Protein AF-X1CJJ1-F1 (afdb_monomer_lite)

InterPro domains:
  IPR039650 H(2):CoB-CoM heterodisulfide,ferredoxin reductase subunit A-like [PTHR43498] (4-106)

Sequence (117 aa):
EEECPTKAIRYNDKPEYVDVKVGTIILATGWDPYDATRMEQYGFGRYPNVIMALQMERLLSSFGPTEGKVKRPSDLKEPESIVFIQCVGSREFTGKGRKYCSRTISTSIRAPITKNP

Secondary structure (DSSP, 8-state):
-TT-TT----TT----------S------------GGG-GGG-TTTSTT---HHHHHHHHSTTSTTTT----TTT-PPPS---PPTTTTBS--SSSSBSS--SSHHHH---------

Structure (mmCIF, N/CA/C/O backbone):
data_AF-X1CJJ1-F1
#
_entry.id   AF-X1CJJ1-F1
#
loop_
_atom_site.group_PDB
_atom_site.id
_atom_site.type_symbol
_atom_site.label_atom_id
_atom_site.label_alt_id
_atom_site.label_comp_id
_atom_site.label_asym_id
_atom_site.label_entity_id
_atom_site.label_seq_id
_atom_site.pdbx_PDB_ins_code
_atom_site.Cartn_x
_atom_site.Cartn_y
_atom_site.Cartn_z
_atom_site.occupancy
_atom_site.B_iso_or_equiv
_atom_site.auth_seq_id
_atom_site.auth_comp_id
_atom_site.auth_asym_id
_atom_site.auth_atom_id
_atom_site.pdbx_PDB_model_num
ATOM 1 N N . GLU A 1 1 ? 2.911 -29.924 -10.177 1.00 68.69 1 GLU A N 1
ATOM 2 C CA . GLU A 1 1 ? 2.677 -30.180 -11.617 1.00 68.69 1 GLU A CA 1
ATOM 3 C C . GLU A 1 1 ? 1.387 -30.948 -11.876 1.00 68.69 1 GLU A C 1
ATOM 5 O O . GLU A 1 1 ? 0.724 -30.616 -12.846 1.00 68.69 1 GLU A O 1
ATOM 10 N N . GLU A 1 2 ? 1.009 -31.906 -11.019 1.00 74.56 2 GLU A N 1
ATOM 11 C CA . GLU A 1 2 ? -0.159 -32.783 -11.236 1.00 74.56 2 GLU A CA 1
ATOM 12 C C . GLU A 1 2 ? -1.488 -32.033 -11.438 1.00 74.56 2 GLU A C 1
ATOM 14 O O . GLU A 1 2 ? -2.249 -32.379 -12.333 1.00 74.56 2 GLU A O 1
ATOM 19 N N . GLU A 1 3 ? -1.717 -30.941 -10.704 1.00 90.81 3 GLU A N 1
ATOM 20 C CA . GLU A 1 3 ? -2.933 -30.114 -10.815 1.00 90.81 3 GLU A CA 1
ATOM 21 C C . GLU A 1 3 ? -2.913 -29.098 -11.972 1.00 90.81 3 GLU A C 1
ATOM 23 O O . GLU A 1 3 ? -3.883 -28.372 -12.173 1.00 90.81 3 GLU A O 1
ATOM 28 N N . CYS A 1 4 ? -1.810 -28.972 -12.721 1.00 91.19 4 CYS A N 1
ATOM 29 C CA . CYS A 1 4 ? -1.677 -27.990 -13.802 1.00 91.19 4 CYS A CA 1
ATOM 30 C C . CYS A 1 4 ? -1.826 -28.681 -15.171 1.00 91.19 4 CYS A C 1
ATOM 32 O O . CYS A 1 4 ? -0.842 -29.232 -15.674 1.00 91.19 4 CYS A O 1
ATOM 34 N N . PRO A 1 5 ? -2.998 -28.610 -15.842 1.00 91.44 5 PRO A N 1
ATOM 35 C CA . PRO A 1 5 ? -3.232 -29.333 -17.097 1.00 91.44 5 PRO A CA 1
ATOM 36 C C . PRO A 1 5 ? -2.285 -28.909 -18.224 1.00 91.44 5 PRO A C 1
ATOM 38 O O . PRO A 1 5 ? -1.941 -29.704 -19.095 1.00 91.44 5 PRO A O 1
ATOM 41 N N . THR A 1 6 ? -1.841 -27.651 -18.199 1.00 94.62 6 THR A N 1
ATOM 42 C CA . THR A 1 6 ? -0.950 -27.062 -19.205 1.00 94.62 6 THR A CA 1
ATOM 43 C C . THR A 1 6 ? 0.528 -27.355 -18.952 1.00 94.62 6 THR A C 1
ATOM 45 O O . THR A 1 6 ? 1.353 -27.001 -19.791 1.00 94.62 6 THR A O 1
ATOM 48 N N . LYS A 1 7 ? 0.878 -27.993 -17.821 1.00 90.69 7 LYS A N 1
ATOM 49 C CA . LYS A 1 7 ? 2.263 -28.314 -17.425 1.00 90.69 7 LYS A CA 1
ATOM 50 C C . LYS A 1 7 ? 3.202 -27.096 -17.467 1.00 90.69 7 LYS A C 1
ATOM 52 O O . LYS A 1 7 ? 4.352 -27.194 -17.882 1.00 90.69 7 LYS A O 1
ATOM 57 N N . ALA A 1 8 ? 2.695 -25.930 -17.064 1.00 93.25 8 ALA A N 1
ATOM 58 C CA . ALA A 1 8 ? 3.430 -24.667 -17.150 1.00 93.25 8 ALA A CA 1
ATOM 59 C C . ALA A 1 8 ? 4.435 -24.443 -16.002 1.00 93.25 8 ALA A C 1
ATOM 61 O O . ALA A 1 8 ? 5.327 -23.611 -16.129 1.00 93.25 8 ALA A O 1
ATOM 62 N N . ILE A 1 9 ? 4.295 -25.156 -14.881 1.00 92.75 9 ILE A N 1
ATOM 63 C CA . ILE A 1 9 ? 5.145 -24.994 -13.692 1.00 92.75 9 ILE A CA 1
ATOM 64 C C . ILE A 1 9 ? 6.497 -25.670 -13.944 1.00 92.75 9 ILE A C 1
ATOM 66 O O . ILE A 1 9 ? 6.519 -26.862 -14.218 1.00 92.75 9 ILE A O 1
ATOM 70 N N . ARG A 1 10 ? 7.613 -24.938 -13.812 1.00 91.56 10 ARG A N 1
ATOM 71 C CA . ARG A 1 10 ? 8.979 -25.475 -13.946 1.00 91.56 10 ARG A CA 1
ATOM 72 C C . ARG A 1 10 ? 9.857 -25.006 -12.786 1.00 91.56 10 ARG A C 1
ATOM 74 O O . ARG A 1 10 ? 10.183 -23.832 -12.678 1.00 91.56 10 ARG A O 1
ATOM 81 N N . TYR A 1 11 ? 10.273 -25.923 -11.915 1.00 91.06 11 TYR A N 1
ATOM 82 C CA . TYR A 1 11 ? 11.096 -25.580 -10.739 1.00 91.06 11 TYR A CA 1
ATOM 83 C C . TYR A 1 11 ? 12.564 -25.285 -11.061 1.00 91.06 11 TYR A C 1
ATOM 85 O O . TYR A 1 11 ? 13.268 -24.695 -10.248 1.00 91.06 11 TYR A O 1
ATOM 93 N N . ASN A 1 12 ? 13.027 -25.711 -12.235 1.00 94.31 12 ASN A N 1
ATOM 94 C CA . ASN A 1 12 ? 14.427 -25.611 -12.641 1.00 94.31 12 ASN A CA 1
ATOM 95 C C . ASN A 1 12 ? 14.715 -24.384 -13.518 1.00 94.31 12 ASN A C 1
ATOM 97 O O . ASN A 1 12 ? 15.812 -24.292 -14.073 1.00 94.31 12 ASN A O 1
ATOM 101 N N . ASP A 1 13 ? 13.747 -23.476 -13.673 1.00 94.62 13 ASP A N 1
ATOM 102 C CA . ASP A 1 13 ? 13.939 -22.242 -14.430 1.00 94.62 13 ASP A CA 1
ATOM 103 C C . ASP A 1 13 ? 15.041 -21.390 -13.786 1.00 94.62 13 ASP A C 1
ATOM 105 O O . ASP A 1 13 ? 15.145 -21.268 -12.562 1.00 94.62 13 ASP A O 1
ATOM 109 N N . LYS A 1 14 ? 15.901 -20.820 -14.632 1.00 95.50 14 LYS A N 1
ATOM 110 C CA . LYS A 1 14 ? 17.042 -19.996 -14.222 1.00 95.50 14 LYS A CA 1
ATOM 111 C C . LYS A 1 14 ? 16.885 -18.581 -14.772 1.00 95.50 14 LYS A C 1
ATOM 113 O O . LYS A 1 14 ? 16.262 -18.416 -15.818 1.00 95.50 14 LYS A O 1
ATOM 118 N N . PRO A 1 15 ? 17.470 -17.569 -14.110 1.00 95.88 15 PRO A N 1
ATOM 119 C CA . PRO A 1 15 ? 17.511 -16.220 -14.654 1.00 95.88 15 PRO A CA 1
ATOM 120 C C . PRO A 1 15 ? 18.181 -16.192 -16.031 1.00 95.88 15 PRO A C 1
ATOM 122 O O . PRO A 1 15 ? 19.222 -16.820 -16.233 1.00 95.88 15 PRO A O 1
ATOM 125 N N . GLU A 1 16 ? 17.602 -15.424 -16.945 1.00 96.38 16 GLU A N 1
ATOM 126 C CA . GLU A 1 16 ? 18.164 -15.123 -18.258 1.00 96.38 16 GLU A CA 1
ATOM 127 C C . GLU A 1 16 ? 18.558 -13.645 -18.301 1.00 96.38 16 GLU A C 1
ATOM 129 O O . GLU A 1 16 ? 17.840 -12.780 -17.795 1.00 96.38 16 GLU A O 1
ATOM 134 N N . TYR A 1 17 ? 19.707 -13.356 -18.903 1.00 96.62 17 TYR A N 1
ATOM 135 C CA . TYR A 1 17 ? 20.175 -11.996 -19.135 1.00 96.62 17 TYR A CA 1
ATOM 136 C C . TYR A 1 17 ? 20.060 -11.699 -20.624 1.00 96.62 17 TYR A C 1
ATOM 138 O O . TYR A 1 17 ? 20.533 -12.479 -21.448 1.00 96.62 17 TYR A O 1
ATOM 146 N N . VAL A 1 18 ? 19.427 -10.576 -20.959 1.00 96.50 18 VAL A N 1
ATOM 147 C CA . VAL A 1 18 ? 19.157 -10.182 -22.343 1.00 96.50 18 VAL A CA 1
ATOM 148 C C . VAL A 1 18 ? 19.809 -8.834 -22.617 1.00 96.50 18 VAL A C 1
ATOM 150 O O . VAL A 1 18 ? 19.534 -7.854 -21.924 1.00 96.50 18 VAL A O 1
ATOM 153 N N . ASP A 1 19 ? 20.639 -8.780 -23.656 1.00 96.62 19 ASP A N 1
ATOM 154 C CA . ASP A 1 19 ? 21.243 -7.540 -24.133 1.00 96.62 19 ASP A CA 1
ATOM 155 C C . ASP A 1 19 ? 20.304 -6.834 -25.114 1.00 96.62 19 ASP A C 1
ATOM 157 O O . ASP A 1 19 ? 19.95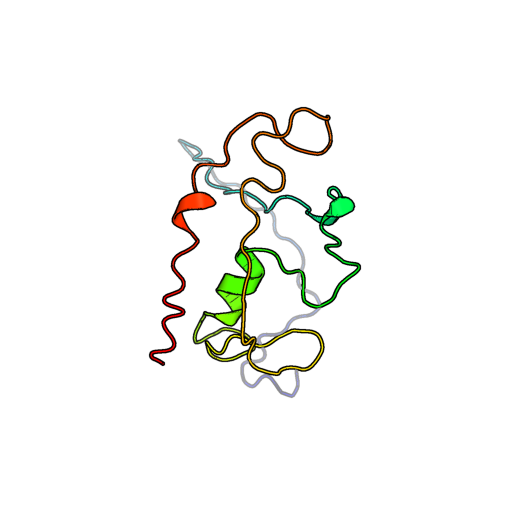3 -7.365 -26.169 1.00 96.62 19 ASP A O 1
ATOM 161 N N . VAL A 1 20 ? 19.914 -5.601 -24.788 1.00 96.69 20 VAL A N 1
ATOM 162 C CA . VAL A 1 20 ? 19.010 -4.797 -25.618 1.00 96.69 20 VAL A CA 1
ATOM 163 C C . VAL A 1 20 ? 19.655 -3.452 -25.927 1.00 96.69 20 VAL A C 1
ATOM 165 O O . VAL A 1 20 ? 20.045 -2.709 -25.027 1.00 96.69 20 VAL A O 1
ATOM 168 N N . LYS A 1 21 ? 19.743 -3.102 -27.215 1.00 97.06 21 LYS A N 1
ATOM 169 C CA . LYS A 1 21 ? 20.173 -1.766 -27.650 1.00 97.06 21 LYS A CA 1
ATOM 170 C C . LYS A 1 21 ? 18.977 -0.823 -27.629 1.00 97.06 21 LYS A C 1
ATOM 172 O O . LYS A 1 21 ? 18.021 -1.024 -28.373 1.00 97.06 21 LYS A O 1
ATOM 177 N N . VAL A 1 22 ? 19.043 0.217 -26.804 1.00 97.56 22 VAL A N 1
ATOM 178 C CA . VAL A 1 22 ? 17.979 1.220 -26.668 1.00 97.56 22 VAL A CA 1
ATOM 179 C C . VAL A 1 22 ? 18.508 2.618 -26.973 1.00 97.56 22 VAL A C 1
ATOM 181 O O . VAL A 1 22 ? 19.662 2.925 -26.691 1.00 97.56 22 VAL A O 1
ATOM 184 N N . GLY A 1 23 ? 17.657 3.471 -27.547 1.00 98.06 23 GLY A N 1
ATOM 185 C CA . GLY A 1 23 ? 17.980 4.884 -27.780 1.00 98.06 23 GLY A CA 1
ATOM 186 C C . GLY A 1 23 ? 17.628 5.798 -26.603 1.00 98.06 23 GLY A C 1
ATOM 187 O O . GLY A 1 23 ? 18.181 6.886 -26.472 1.00 98.06 23 GLY A O 1
ATOM 188 N N . THR A 1 24 ? 16.691 5.395 -25.741 1.00 97.94 24 THR A N 1
ATOM 189 C CA . THR A 1 24 ? 16.225 6.194 -24.597 1.00 97.94 24 THR A CA 1
ATOM 190 C C . THR A 1 24 ? 15.702 5.279 -23.495 1.00 97.94 24 THR A C 1
ATOM 192 O O . THR A 1 24 ? 15.165 4.210 -23.780 1.00 97.94 24 THR A O 1
ATOM 195 N N . ILE A 1 25 ? 15.844 5.710 -22.239 1.00 97.56 25 ILE A N 1
ATOM 196 C CA . ILE A 1 25 ? 15.344 5.015 -21.048 1.00 97.56 25 ILE A CA 1
ATOM 197 C C . ILE A 1 25 ? 14.365 5.943 -20.323 1.00 97.56 25 ILE A C 1
ATOM 199 O O . ILE A 1 25 ? 14.684 7.102 -20.068 1.00 97.56 25 ILE A O 1
ATOM 203 N N . ILE A 1 26 ? 13.183 5.428 -19.976 1.00 97.94 26 ILE A N 1
ATOM 204 C CA . ILE A 1 26 ? 12.176 6.134 -19.172 1.00 97.94 26 ILE A CA 1
ATOM 205 C C . ILE A 1 26 ? 12.079 5.436 -17.815 1.00 97.94 26 ILE A C 1
ATOM 207 O O . ILE A 1 26 ? 11.787 4.243 -17.752 1.00 97.94 26 ILE A O 1
ATOM 211 N N . LEU A 1 27 ? 12.297 6.177 -16.726 1.00 97.31 27 LEU A N 1
ATOM 212 C CA . LEU A 1 27 ? 12.146 5.654 -15.369 1.00 97.31 27 LEU A CA 1
ATOM 213 C C . LEU A 1 27 ? 10.721 5.903 -14.863 1.00 97.31 27 LEU A C 1
ATOM 215 O O . LEU A 1 27 ? 10.343 7.038 -14.582 1.00 97.31 27 LEU A O 1
ATOM 219 N N . ALA A 1 28 ? 9.946 4.831 -14.728 1.00 97.31 28 ALA A N 1
ATOM 220 C CA . ALA A 1 28 ? 8.559 4.866 -14.261 1.00 97.31 28 ALA A CA 1
ATOM 221 C C . ALA A 1 28 ? 8.297 3.806 -13.173 1.00 97.31 28 ALA A C 1
ATOM 223 O O . ALA A 1 28 ? 7.261 3.151 -13.165 1.00 97.31 28 ALA A O 1
ATOM 224 N N . THR A 1 29 ? 9.248 3.621 -12.252 1.00 96.88 29 THR A N 1
ATOM 225 C CA . THR A 1 29 ? 9.200 2.583 -11.202 1.00 96.88 29 THR A CA 1
ATOM 226 C C . THR A 1 29 ? 8.193 2.860 -10.080 1.00 96.88 29 THR A C 1
ATOM 228 O O . THR A 1 29 ? 7.950 1.985 -9.257 1.00 96.88 29 THR A O 1
ATOM 231 N N . GLY A 1 30 ? 7.575 4.044 -10.049 1.00 94.88 30 GLY A N 1
ATOM 232 C CA . GLY A 1 30 ? 6.507 4.371 -9.105 1.00 94.88 30 GLY A CA 1
ATOM 233 C C . GLY A 1 30 ? 7.008 4.802 -7.724 1.00 94.88 30 GLY A C 1
ATOM 234 O O . GLY A 1 30 ? 7.960 5.575 -7.614 1.00 94.88 30 GLY A O 1
ATOM 235 N N . TRP A 1 31 ? 6.299 4.376 -6.677 1.00 93.19 31 TRP A N 1
ATOM 236 C CA . TRP A 1 31 ? 6.545 4.749 -5.281 1.00 93.19 31 TRP A CA 1
ATOM 237 C C . TRP A 1 31 ? 6.079 3.641 -4.333 1.00 93.19 31 TRP A C 1
ATOM 239 O O . TRP A 1 31 ? 5.180 2.875 -4.675 1.00 93.19 31 TRP A O 1
ATOM 249 N N . ASP A 1 32 ? 6.627 3.642 -3.117 1.00 92.88 32 ASP A N 1
ATOM 250 C CA . ASP A 1 32 ? 6.237 2.727 -2.044 1.00 92.88 32 ASP A CA 1
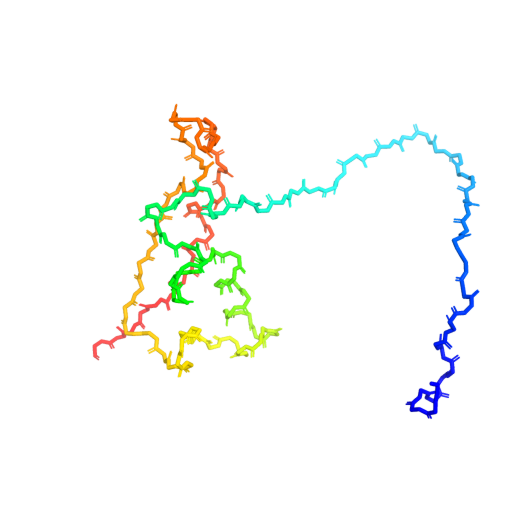ATOM 251 C C . ASP A 1 32 ? 5.561 3.457 -0.873 1.00 92.88 32 ASP A C 1
ATOM 253 O O . ASP A 1 32 ? 5.931 4.597 -0.540 1.00 92.88 32 ASP A O 1
ATOM 257 N N . PRO A 1 33 ? 4.594 2.809 -0.196 1.00 91.56 33 PRO A N 1
ATOM 258 C CA . PRO A 1 33 ? 3.948 3.364 0.983 1.00 91.56 33 PRO A CA 1
ATOM 259 C C . PRO A 1 33 ? 4.940 3.646 2.116 1.00 91.56 33 PRO A C 1
ATOM 261 O O . PRO A 1 33 ? 5.928 2.948 2.320 1.00 91.56 33 PRO A O 1
ATOM 264 N N . TYR A 1 34 ? 4.667 4.705 2.880 1.00 92.19 34 TYR A N 1
ATOM 265 C CA . TYR A 1 34 ? 5.423 4.995 4.095 1.00 92.19 34 TYR A CA 1
ATOM 266 C C . TYR A 1 34 ? 5.163 3.925 5.161 1.00 92.19 34 TYR A C 1
ATOM 268 O O . TYR A 1 34 ? 4.011 3.611 5.440 1.00 92.19 34 TYR A O 1
ATOM 276 N N . ASP A 1 35 ? 6.216 3.436 5.809 1.00 92.00 35 ASP A N 1
ATOM 277 C CA . ASP A 1 35 ? 6.088 2.516 6.937 1.00 92.00 35 ASP A CA 1
ATOM 278 C C . ASP A 1 35 ? 5.544 3.232 8.186 1.00 92.00 35 ASP A C 1
ATOM 280 O O . ASP A 1 35 ? 6.263 3.948 8.891 1.00 92.00 35 ASP A O 1
ATOM 284 N N . ALA A 1 36 ? 4.253 3.028 8.453 1.00 92.88 36 ALA A N 1
ATOM 285 C CA . ALA A 1 36 ? 3.538 3.651 9.559 1.00 92.88 36 ALA A CA 1
ATOM 286 C C . ALA A 1 36 ? 3.934 3.110 10.945 1.00 92.88 36 ALA A C 1
ATOM 288 O O . ALA A 1 36 ? 3.594 3.753 11.939 1.00 92.88 36 ALA A O 1
ATOM 289 N N . THR A 1 37 ? 4.684 2.002 11.047 1.00 93.75 37 THR A N 1
ATOM 290 C CA . THR A 1 37 ? 5.166 1.488 12.350 1.00 93.75 37 THR A CA 1
ATOM 291 C C . THR A 1 37 ? 6.105 2.479 13.042 1.00 93.75 37 THR A C 1
ATOM 293 O O . THR A 1 37 ? 6.162 2.549 14.267 1.00 93.75 37 THR A O 1
ATOM 296 N N . ARG A 1 38 ? 6.761 3.340 12.257 1.00 92.12 38 ARG A N 1
ATOM 297 C CA . ARG A 1 38 ? 7.622 4.433 12.730 1.00 92.12 38 ARG A CA 1
ATOM 298 C C . ARG A 1 38 ? 6.864 5.537 13.481 1.00 92.12 38 ARG A C 1
ATOM 300 O O . ARG A 1 38 ? 7.491 6.363 14.146 1.00 92.12 38 ARG A O 1
ATOM 307 N N . MET A 1 39 ? 5.536 5.572 13.367 1.00 92.56 39 MET A N 1
ATOM 308 C CA . MET A 1 39 ? 4.644 6.502 14.065 1.00 92.56 39 MET A CA 1
ATOM 309 C C . MET A 1 39 ? 3.918 5.783 15.201 1.00 92.56 39 MET A C 1
ATOM 311 O O . MET A 1 39 ? 2.701 5.590 15.168 1.00 92.56 39 MET A O 1
ATOM 315 N N . GLU A 1 40 ? 4.681 5.387 16.217 1.00 92.38 40 GLU A N 1
ATOM 316 C CA . GLU A 1 40 ? 4.211 4.598 17.365 1.00 92.38 40 GLU A CA 1
ATOM 317 C C . GLU A 1 40 ? 2.944 5.165 18.022 1.00 92.38 40 GLU A C 1
ATOM 319 O O . GLU A 1 40 ? 2.080 4.401 18.454 1.00 92.38 40 GLU A O 1
ATOM 324 N N . GLN A 1 41 ? 2.788 6.494 18.044 1.00 93.38 41 GLN A N 1
ATOM 325 C CA . GLN A 1 41 ? 1.629 7.168 18.632 1.00 93.38 41 GLN A CA 1
ATOM 326 C C . GLN A 1 41 ? 0.292 6.787 17.978 1.00 93.38 41 GLN A C 1
ATOM 328 O O . GLN A 1 41 ? -0.753 6.921 18.609 1.00 93.38 41 GLN A O 1
ATOM 333 N N . TYR A 1 42 ? 0.310 6.311 16.730 1.00 94.50 42 TYR A N 1
ATOM 334 C CA . TYR A 1 42 ? -0.892 5.861 16.026 1.00 94.50 42 TYR A CA 1
ATOM 335 C C . TYR A 1 42 ? -1.153 4.361 16.192 1.00 94.50 42 TYR A C 1
ATOM 337 O O . TYR A 1 42 ? -2.243 3.898 15.873 1.00 94.50 42 TYR A O 1
ATOM 345 N N . GLY A 1 43 ? -0.192 3.595 16.717 1.00 96.19 43 GLY A N 1
ATOM 346 C CA . GLY A 1 43 ? -0.380 2.185 17.058 1.00 96.19 43 GLY A CA 1
ATOM 347 C C . GLY A 1 43 ? -0.554 1.236 15.867 1.00 96.19 43 GLY A C 1
ATOM 348 O O . GLY A 1 43 ? -1.093 0.142 16.044 1.00 96.19 43 GLY A O 1
ATOM 349 N N . PHE A 1 44 ? -0.093 1.616 14.670 1.00 96.06 44 PHE A N 1
ATOM 350 C CA . PHE A 1 44 ? -0.030 0.700 13.528 1.00 96.06 44 PHE A CA 1
ATOM 351 C C . PHE A 1 44 ? 0.875 -0.498 13.860 1.00 96.06 44 PHE A C 1
ATOM 353 O O . PHE A 1 44 ? 1.970 -0.324 14.392 1.00 96.06 44 PHE A O 1
ATOM 360 N N . GLY A 1 45 ? 0.393 -1.716 13.606 1.00 94.69 45 GLY A N 1
ATOM 361 C CA . GLY A 1 45 ? 1.053 -2.967 14.011 1.00 94.69 45 GLY A CA 1
ATOM 362 C C . GLY A 1 45 ? 0.766 -3.411 15.453 1.00 94.69 45 GLY A C 1
ATOM 363 O O . GLY A 1 45 ? 0.882 -4.597 15.748 1.00 94.69 45 GLY A O 1
ATOM 364 N N . ARG A 1 46 ? 0.323 -2.504 16.339 1.00 96.94 46 ARG A N 1
ATOM 365 C CA . ARG A 1 46 ? -0.123 -2.837 17.706 1.00 96.94 46 ARG A CA 1
ATOM 366 C C . ARG A 1 46 ? -1.627 -3.085 17.777 1.00 96.94 46 ARG A C 1
ATOM 368 O O . ARG A 1 46 ? -2.067 -4.014 18.449 1.00 96.94 46 ARG A O 1
ATOM 375 N N . TYR A 1 47 ? -2.416 -2.241 17.118 1.00 97.44 47 TYR A N 1
ATOM 376 C CA . TYR A 1 47 ? -3.872 -2.336 17.111 1.00 97.44 47 TYR A CA 1
ATOM 377 C C . TYR A 1 47 ? -4.350 -2.899 15.767 1.00 97.44 47 TYR A C 1
ATOM 379 O O . TYR A 1 47 ? -4.123 -2.253 14.744 1.00 97.44 47 TYR A O 1
ATOM 387 N N . PRO A 1 48 ? -5.061 -4.045 15.738 1.00 96.00 48 PRO A N 1
ATOM 388 C CA . PRO A 1 48 ? -5.476 -4.676 14.480 1.00 96.00 48 PRO A CA 1
ATOM 389 C C . PRO A 1 48 ? -6.359 -3.784 13.599 1.00 96.00 48 PRO A C 1
ATOM 391 O O . PRO A 1 48 ? -6.346 -3.904 12.381 1.00 96.00 48 PRO A O 1
ATOM 394 N N . ASN A 1 49 ? -7.122 -2.875 14.213 1.00 96.94 49 ASN A N 1
ATOM 395 C CA . ASN A 1 49 ? -8.047 -1.985 13.510 1.00 96.94 49 ASN A CA 1
ATOM 396 C C . ASN A 1 49 ? -7.408 -0.669 13.045 1.00 96.94 49 ASN A C 1
ATOM 398 O O . ASN A 1 49 ? -8.091 0.146 12.428 1.00 96.94 49 ASN A O 1
ATOM 402 N N . VAL A 1 50 ? -6.117 -0.456 13.318 1.00 96.88 50 VAL A N 1
ATOM 403 C CA . VAL A 1 50 ? -5.352 0.644 12.727 1.00 96.88 50 VAL A CA 1
ATOM 404 C C . VAL A 1 50 ? -4.725 0.130 11.440 1.00 96.88 50 VAL A C 1
ATOM 406 O O . VAL A 1 50 ? -3.782 -0.657 11.467 1.00 96.88 50 VAL A O 1
ATOM 409 N N . ILE A 1 51 ? -5.262 0.588 10.313 1.00 95.38 51 ILE A N 1
ATOM 410 C CA . ILE A 1 51 ? -4.830 0.189 8.973 1.00 95.38 51 ILE A CA 1
ATOM 411 C C . ILE A 1 51 ? -4.354 1.396 8.163 1.00 95.38 51 ILE A C 1
ATOM 413 O O . ILE A 1 51 ? -4.741 2.538 8.416 1.00 95.38 51 ILE A O 1
ATOM 417 N N . MET A 1 52 ? -3.519 1.142 7.161 1.00 93.88 52 MET A N 1
ATOM 418 C CA . MET A 1 52 ? -3.090 2.142 6.189 1.00 93.88 52 MET A CA 1
ATOM 419 C C . MET A 1 52 ? -4.165 2.399 5.131 1.00 93.88 52 MET A C 1
ATOM 421 O O . MET A 1 52 ? -4.943 1.511 4.786 1.00 93.88 52 MET A O 1
ATOM 425 N N . ALA A 1 53 ? -4.138 3.586 4.518 1.00 91.88 53 ALA A N 1
ATOM 426 C CA . ALA A 1 53 ? -5.056 3.939 3.432 1.00 91.88 53 ALA A CA 1
ATOM 427 C C . ALA A 1 53 ? -5.038 2.914 2.280 1.00 91.88 53 ALA A C 1
ATOM 429 O O . ALA A 1 53 ? -6.091 2.510 1.806 1.00 91.88 53 ALA A O 1
ATOM 430 N N . LEU A 1 54 ? -3.863 2.404 1.891 1.00 92.12 54 LEU A N 1
ATOM 431 C CA . LEU A 1 54 ? -3.761 1.398 0.826 1.00 92.12 54 LEU A CA 1
AT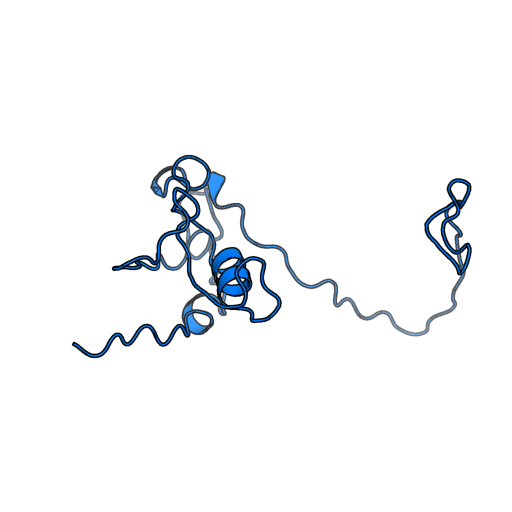OM 432 C C . LEU A 1 54 ? -4.388 0.044 1.215 1.00 92.12 54 LEU A C 1
ATOM 434 O O . LEU A 1 54 ? -4.883 -0.675 0.354 1.00 92.12 54 LEU A O 1
ATOM 438 N N . GLN A 1 55 ? -4.415 -0.300 2.508 1.00 93.81 55 GLN A N 1
ATOM 439 C CA . GLN A 1 55 ? -5.140 -1.481 2.991 1.00 93.81 55 GLN A CA 1
ATOM 440 C C . GLN A 1 55 ? -6.653 -1.247 2.930 1.00 93.81 55 GLN A C 1
ATOM 442 O O . GLN A 1 55 ? -7.378 -2.136 2.494 1.00 93.81 55 GLN A O 1
ATOM 447 N N . MET A 1 56 ? -7.122 -0.045 3.285 1.00 93.69 56 MET A N 1
ATOM 448 C CA . MET A 1 56 ? -8.528 0.341 3.113 1.00 93.69 56 MET A CA 1
ATOM 449 C C . MET A 1 56 ? -8.963 0.241 1.641 1.00 93.69 56 MET A C 1
ATOM 451 O O . MET A 1 56 ? -10.010 -0.333 1.364 1.00 93.69 56 MET A O 1
ATOM 455 N N . GLU A 1 57 ? -8.139 0.691 0.689 1.00 92.25 57 GLU A N 1
ATOM 456 C CA . GLU A 1 57 ? -8.409 0.527 -0.753 1.00 92.25 57 GLU A CA 1
ATOM 457 C C . GLU A 1 57 ? -8.568 -0.945 -1.157 1.00 92.25 57 GLU A C 1
ATOM 459 O O . GLU A 1 57 ? -9.454 -1.299 -1.937 1.00 92.25 57 GLU A O 1
ATOM 464 N N . ARG A 1 58 ? -7.748 -1.848 -0.597 1.00 94.19 58 ARG A N 1
ATOM 465 C CA . ARG A 1 58 ? -7.926 -3.288 -0.829 1.00 94.19 58 ARG A CA 1
ATOM 466 C C . ARG A 1 58 ? -9.247 -3.795 -0.258 1.00 94.19 58 ARG A C 1
ATOM 468 O O . ARG A 1 58 ? -9.873 -4.604 -0.929 1.00 94.19 58 ARG A O 1
ATOM 475 N N . LEU A 1 59 ? -9.685 -3.325 0.911 1.00 93.38 59 LEU A N 1
ATOM 476 C CA . LEU A 1 59 ? -10.988 -3.701 1.485 1.00 93.38 59 LEU A CA 1
ATOM 477 C C . LEU A 1 59 ? -12.174 -3.159 0.669 1.00 93.38 59 LEU A C 1
ATOM 479 O O . LEU A 1 59 ? -13.197 -3.829 0.563 1.00 93.38 59 LEU A O 1
ATOM 483 N N . LEU A 1 60 ? -12.035 -1.965 0.088 1.00 92.31 60 LEU A N 1
ATOM 484 C CA . LEU A 1 60 ? -13.055 -1.323 -0.749 1.00 92.31 60 LEU A CA 1
ATOM 485 C C . LEU A 1 60 ? -13.128 -1.905 -2.169 1.00 92.31 60 LEU A C 1
ATOM 487 O O . LEU A 1 60 ? -14.151 -1.781 -2.840 1.00 92.31 60 LEU A O 1
ATOM 491 N N . SER A 1 61 ? -12.064 -2.553 -2.643 1.00 92.81 61 SER A N 1
ATOM 492 C CA . SER A 1 61 ? -12.027 -3.177 -3.965 1.00 92.81 61 SER A CA 1
ATOM 493 C C . SER A 1 61 ? -12.978 -4.376 -4.052 1.00 92.81 61 SER A C 1
ATOM 495 O O . SER A 1 61 ? -12.936 -5.266 -3.205 1.00 92.81 61 SER A O 1
ATOM 497 N N . SER A 1 62 ? -13.766 -4.466 -5.129 1.00 94.50 62 SER A N 1
ATOM 498 C CA . SER A 1 62 ? -14.606 -5.640 -5.432 1.00 94.50 62 SER A CA 1
ATOM 499 C C . SER A 1 62 ? -13.793 -6.924 -5.641 1.00 94.50 62 SER A C 1
ATOM 501 O O . SER A 1 62 ? -14.269 -8.008 -5.333 1.00 94.50 62 SER A O 1
ATOM 503 N N . PHE A 1 63 ? -12.544 -6.797 -6.095 1.00 95.06 63 PHE A N 1
ATOM 504 C CA . PHE A 1 63 ? -11.549 -7.879 -6.178 1.00 95.06 63 PHE A CA 1
ATOM 505 C C . PHE A 1 63 ? -10.616 -7.895 -4.955 1.00 95.06 63 PHE A C 1
ATOM 507 O O . PHE A 1 63 ? -9.475 -8.368 -4.997 1.00 95.06 63 PHE A O 1
ATOM 514 N N . GLY A 1 64 ? -11.049 -7.245 -3.882 1.00 93.44 64 GLY A N 1
ATOM 515 C CA . GLY A 1 64 ? -10.399 -7.227 -2.590 1.00 93.44 64 GLY A CA 1
ATOM 516 C C . GLY A 1 64 ? -10.648 -8.511 -1.806 1.00 93.44 64 GLY A C 1
ATOM 517 O O . GLY A 1 64 ? -11.565 -9.264 -2.123 1.00 93.44 64 GLY A O 1
ATOM 518 N N . PRO A 1 65 ? -9.891 -8.738 -0.722 1.00 94.31 65 PRO A N 1
ATOM 519 C CA . PRO A 1 65 ? -10.074 -9.908 0.141 1.00 94.31 65 PRO A CA 1
ATOM 520 C C . PRO A 1 65 ? -11.450 -9.953 0.828 1.00 94.31 65 PRO A C 1
ATOM 522 O O . PRO A 1 65 ? -11.836 -10.985 1.365 1.00 94.31 65 PRO A O 1
ATOM 525 N N . THR A 1 66 ? -12.180 -8.836 0.844 1.00 93.81 66 THR A N 1
ATOM 526 C CA . THR A 1 66 ? -13.509 -8.712 1.451 1.00 93.81 66 THR A CA 1
ATOM 527 C C . THR A 1 66 ? -14.599 -8.347 0.441 1.00 93.81 66 THR A C 1
ATOM 529 O O . THR A 1 66 ? -15.690 -7.957 0.858 1.00 93.81 66 THR A O 1
ATOM 532 N N . GLU A 1 67 ? -14.320 -8.468 -0.864 1.00 94.25 67 GLU A N 1
ATOM 533 C CA . GLU A 1 67 ? -15.280 -8.220 -1.956 1.00 94.25 67 GLU A CA 1
ATOM 534 C C . GLU A 1 67 ? -15.958 -6.838 -1.869 1.00 94.25 67 GLU A C 1
ATOM 536 O O . GLU A 1 67 ? -17.164 -6.687 -2.065 1.00 94.25 67 GLU A O 1
ATOM 541 N N . GLY A 1 68 ? -15.186 -5.812 -1.510 1.00 92.25 68 GLY A N 1
ATOM 542 C CA . GLY A 1 68 ? -15.661 -4.433 -1.384 1.00 92.25 68 GLY A CA 1
ATOM 543 C C . GLY A 1 68 ? -16.351 -4.101 -0.060 1.00 92.25 68 GLY A C 1
ATOM 544 O O . GLY A 1 68 ? -16.821 -2.977 0.120 1.00 92.25 68 GLY A O 1
ATOM 545 N N . LYS A 1 69 ? -16.424 -5.044 0.887 1.00 92.75 69 LYS A N 1
ATOM 546 C CA . LYS A 1 69 ? -17.024 -4.813 2.210 1.00 92.75 69 LYS A CA 1
ATOM 547 C C . LYS A 1 69 ? -15.956 -4.387 3.208 1.00 92.75 69 LYS A C 1
ATOM 549 O O . LYS A 1 69 ? -15.027 -5.144 3.494 1.00 92.75 69 LYS A O 1
ATOM 554 N N . VAL A 1 70 ? -16.114 -3.205 3.798 1.00 93.00 70 VAL A N 1
ATOM 555 C CA . VAL A 1 70 ? -15.215 -2.739 4.860 1.00 93.00 70 VAL A CA 1
ATOM 556 C C . VAL A 1 70 ? -15.482 -3.538 6.133 1.00 93.00 70 VAL A C 1
ATOM 558 O O . VAL A 1 70 ? -16.569 -3.484 6.704 1.00 93.00 70 VAL A O 1
ATOM 561 N N . LYS A 1 71 ? -14.474 -4.286 6.582 1.00 94.38 71 LYS A N 1
ATOM 562 C CA . LYS A 1 71 ? -14.526 -5.106 7.795 1.00 94.38 71 LYS A CA 1
ATOM 563 C C . LYS A 1 71 ? -13.339 -4.787 8.691 1.00 94.38 71 LYS A C 1
ATOM 565 O O . LYS A 1 71 ? -12.220 -4.623 8.205 1.00 94.38 71 LYS A O 1
ATOM 570 N N . ARG A 1 72 ? -13.574 -4.724 10.000 1.00 96.19 72 ARG A N 1
ATOM 571 C CA . ARG A 1 72 ? -12.521 -4.566 11.006 1.00 96.19 72 ARG A CA 1
ATOM 572 C C . ARG A 1 72 ? -11.616 -5.803 11.012 1.00 96.19 72 ARG A C 1
ATOM 574 O O . ARG A 1 72 ? -12.138 -6.905 11.178 1.00 96.19 72 ARG A O 1
ATOM 581 N N . PRO A 1 73 ? -10.286 -5.669 10.888 1.00 95.06 73 PRO A N 1
ATOM 582 C CA . PRO A 1 73 ? -9.390 -6.826 10.920 1.00 95.06 73 PRO A CA 1
ATOM 583 C C . PRO A 1 73 ? -9.447 -7.634 12.222 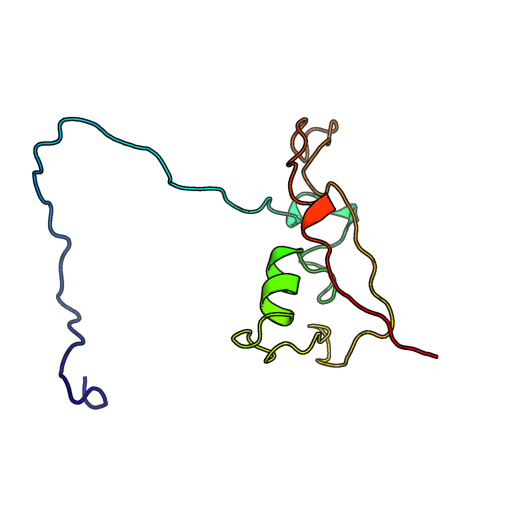1.00 95.06 73 PRO A C 1
ATOM 585 O O . PRO A 1 73 ? -9.176 -8.829 12.194 1.00 95.06 73 PRO A O 1
ATOM 588 N N . SER A 1 74 ? -9.814 -7.019 13.354 1.00 96.81 74 SER A N 1
ATOM 589 C CA . SER A 1 74 ? -9.882 -7.725 14.641 1.00 96.81 74 SER A CA 1
ATOM 590 C C . SER A 1 74 ? -10.974 -8.792 14.715 1.00 96.81 74 SER A C 1
ATOM 592 O O . SER A 1 74 ? -10.790 -9.797 15.391 1.00 96.81 74 SER A O 1
ATOM 594 N N . ASP A 1 75 ? -12.139 -8.537 14.112 1.00 96.06 75 ASP A N 1
ATOM 595 C CA . ASP A 1 75 ? -13.347 -9.346 14.336 1.00 96.06 75 ASP A CA 1
ATOM 596 C C . ASP A 1 75 ? -14.244 -9.511 13.102 1.00 96.06 75 ASP A C 1
ATOM 598 O O . ASP A 1 75 ? -15.326 -10.088 13.193 1.00 96.06 75 ASP A O 1
ATOM 602 N N . LEU A 1 76 ? -13.806 -9.004 11.949 1.00 95.50 76 LEU A N 1
ATOM 603 C CA . LEU A 1 76 ? -14.491 -9.065 10.658 1.00 95.50 76 LEU A CA 1
ATOM 604 C C . LEU A 1 76 ? -15.895 -8.443 10.633 1.00 95.50 76 LEU A C 1
ATOM 606 O O . LEU A 1 76 ? -16.641 -8.645 9.668 1.00 95.50 76 LEU A O 1
ATOM 610 N N . LYS A 1 77 ? -16.249 -7.652 11.650 1.00 96.00 77 LYS A N 1
ATOM 611 C CA . LYS A 1 77 ? -17.504 -6.898 11.688 1.00 96.00 77 LYS A CA 1
ATOM 612 C C . LYS A 1 77 ? -17.367 -5.588 10.926 1.00 96.00 77 LYS A C 1
ATOM 614 O O . LYS A 1 77 ? -16.271 -5.049 10.774 1.00 96.00 77 LYS A O 1
ATOM 619 N N . GLU A 1 78 ? -18.490 -5.074 10.448 1.00 94.88 78 GLU A N 1
ATOM 620 C CA . GLU A 1 78 ? -18.538 -3.758 9.821 1.00 94.88 78 GLU A CA 1
ATOM 621 C C . GLU A 1 78 ? -18.265 -2.671 10.877 1.00 94.88 78 GLU A C 1
ATOM 623 O O . GLU A 1 78 ? -18.850 -2.721 11.964 1.00 94.88 78 GLU A O 1
ATOM 628 N N . PRO A 1 79 ? -17.358 -1.712 10.622 1.00 94.50 79 PRO A N 1
ATOM 629 C CA . PRO A 1 79 ? -17.144 -0.606 11.542 1.00 94.50 79 PRO A CA 1
ATOM 630 C C . PRO A 1 79 ? -18.345 0.349 11.523 1.00 94.50 79 PRO A C 1
ATOM 632 O O . PRO A 1 79 ? -18.832 0.736 10.465 1.00 94.50 79 PRO A O 1
ATOM 635 N N . GLU A 1 80 ? -18.795 0.776 12.701 1.00 94.75 80 GLU A N 1
ATOM 636 C CA . GLU A 1 80 ? -19.836 1.807 12.831 1.00 94.75 80 GLU A CA 1
ATOM 637 C C . GLU A 1 80 ? -19.274 3.219 12.633 1.00 94.75 80 GLU A C 1
ATOM 639 O O . GLU A 1 80 ? -19.964 4.109 12.144 1.00 94.75 80 GLU A O 1
ATOM 644 N N . SER A 1 81 ? -18.003 3.419 12.985 1.00 93.12 81 SER A N 1
ATOM 645 C CA . SER A 1 81 ? -17.297 4.687 12.852 1.00 93.12 81 SER A CA 1
ATOM 646 C C . SER A 1 81 ? -15.871 4.465 12.357 1.00 93.12 81 SER A C 1
ATOM 648 O O . SER A 1 81 ? -15.221 3.464 12.673 1.00 93.12 81 SER A O 1
ATOM 650 N N . ILE A 1 82 ? -15.390 5.403 11.540 1.00 92.62 82 ILE A N 1
ATOM 651 C CA . ILE A 1 82 ? -14.048 5.382 10.956 1.00 92.62 82 ILE A CA 1
ATOM 652 C C . ILE A 1 82 ? -13.427 6.767 11.116 1.00 92.62 82 ILE A C 1
ATOM 654 O O . ILE A 1 82 ? -14.073 7.782 10.866 1.00 92.62 82 ILE A O 1
ATOM 658 N N . VAL A 1 83 ? -12.154 6.796 11.508 1.00 93.75 83 VAL A N 1
ATOM 659 C CA . VAL A 1 83 ? -11.348 8.015 11.615 1.00 93.75 83 VAL A CA 1
ATOM 660 C C . VAL A 1 83 ? -10.195 7.931 10.623 1.00 93.75 83 VAL A C 1
ATOM 662 O O . VAL A 1 83 ? -9.470 6.938 10.589 1.00 93.75 83 VAL A O 1
ATOM 665 N N . PHE A 1 84 ? -9.999 8.995 9.846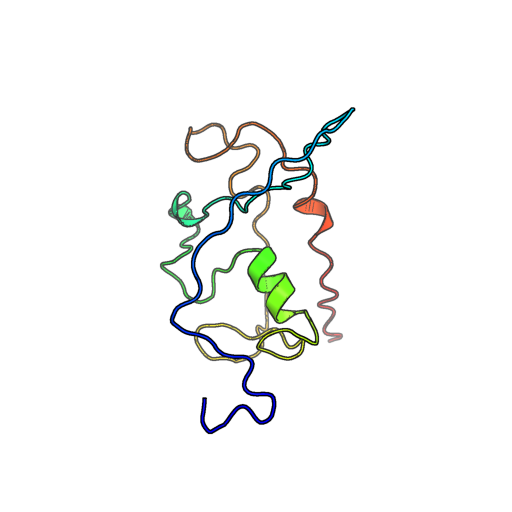 1.00 93.00 84 PHE A N 1
ATOM 666 C CA . PHE A 1 84 ? -8.841 9.148 8.970 1.00 93.00 84 PHE A CA 1
ATOM 667 C C . PHE A 1 84 ? -7.823 10.088 9.612 1.00 93.00 84 PHE A C 1
ATOM 669 O O . PHE A 1 84 ? -8.121 11.252 9.878 1.00 93.00 84 PHE A O 1
ATOM 676 N N . ILE A 1 85 ? -6.605 9.591 9.831 1.00 92.75 85 ILE A N 1
ATOM 677 C CA . ILE A 1 85 ? -5.482 10.404 10.301 1.00 92.75 85 ILE A CA 1
ATOM 678 C C . ILE A 1 85 ? -4.679 10.844 9.082 1.00 92.75 85 ILE A C 1
ATOM 680 O O . ILE A 1 85 ? -4.110 10.025 8.361 1.00 92.75 85 ILE A O 1
ATOM 684 N N . GLN A 1 86 ? -4.642 12.151 8.849 1.00 92.00 86 GLN A N 1
ATOM 685 C CA . GLN A 1 86 ? -3.989 12.720 7.679 1.00 92.00 86 GLN A CA 1
ATOM 686 C C . GLN A 1 86 ? -2.499 12.939 7.896 1.00 92.00 86 GLN A C 1
ATOM 688 O O . GLN A 1 86 ? -2.026 13.111 9.014 1.00 92.00 86 GLN A O 1
ATOM 693 N N . CYS A 1 87 ? -1.770 12.993 6.781 1.00 92.50 87 CYS A N 1
ATOM 694 C CA . CYS A 1 87 ? -0.340 13.293 6.751 1.00 92.50 87 CYS A CA 1
ATOM 695 C C . CYS A 1 87 ? 0.538 12.314 7.553 1.00 92.50 87 CYS A C 1
ATOM 697 O O . CYS A 1 87 ? 1.675 12.644 7.861 1.00 92.50 87 CYS A O 1
ATOM 699 N N . VAL A 1 88 ? 0.087 11.090 7.847 1.00 93.00 88 VAL A N 1
ATOM 700 C CA . VAL A 1 88 ? 0.946 10.089 8.503 1.00 93.00 88 VAL A CA 1
ATOM 701 C C . VAL A 1 88 ? 2.202 9.854 7.651 1.00 93.00 88 VAL A C 1
ATOM 703 O O . VAL A 1 88 ? 2.119 9.447 6.492 1.00 93.00 88 VAL A O 1
ATOM 706 N N . GLY A 1 89 ? 3.374 10.191 8.199 1.00 92.81 89 GLY A N 1
ATOM 707 C CA . GLY A 1 89 ? 4.664 10.108 7.501 1.00 92.81 89 GLY A CA 1
ATOM 708 C C . GLY A 1 89 ? 4.987 11.254 6.533 1.00 92.81 89 GLY A C 1
ATOM 709 O O . GLY A 1 89 ? 6.079 11.260 5.963 1.00 92.81 89 GLY A O 1
ATOM 710 N N . SER A 1 90 ? 4.090 12.226 6.350 1.00 93.94 90 SER A N 1
ATOM 711 C CA . SER A 1 90 ? 4.263 13.409 5.487 1.00 93.94 90 SER A CA 1
ATOM 712 C C . SER A 1 90 ? 4.099 14.695 6.291 1.00 93.94 90 SER A C 1
ATOM 714 O O . SER A 1 90 ? 3.388 14.708 7.284 1.00 93.94 90 SER A O 1
ATOM 716 N N . ARG A 1 91 ? 4.695 15.807 5.851 1.00 93.50 91 ARG A N 1
ATOM 717 C CA . ARG A 1 91 ? 4.704 17.072 6.618 1.00 93.50 91 ARG A CA 1
ATOM 718 C C . ARG A 1 91 ? 5.136 16.879 8.084 1.00 93.50 91 ARG A C 1
ATOM 720 O O . ARG A 1 91 ? 4.667 17.587 8.968 1.00 93.50 91 ARG A O 1
ATOM 727 N N . GLU A 1 92 ? 6.027 15.921 8.321 1.00 91.62 92 GLU A N 1
ATOM 728 C CA . GLU A 1 92 ? 6.518 15.558 9.646 1.00 91.62 92 GLU A CA 1
ATOM 729 C C . GLU A 1 92 ? 7.930 16.120 9.842 1.00 91.62 92 GLU A C 1
ATOM 731 O O . GLU A 1 92 ? 8.836 15.843 9.049 1.00 91.62 92 GLU A O 1
ATOM 736 N N . PHE A 1 93 ? 8.120 16.902 10.904 1.00 91.56 93 PHE A N 1
ATOM 737 C CA . PHE A 1 93 ? 9.350 17.657 11.162 1.00 91.56 93 PHE A CA 1
ATOM 738 C C . PHE A 1 93 ? 10.181 17.091 12.321 1.00 91.56 93 PHE A C 1
ATOM 740 O O . PHE A 1 93 ? 11.332 17.490 12.480 1.00 91.56 93 PHE A O 1
ATOM 747 N N . THR A 1 94 ? 9.657 16.117 13.072 1.00 88.38 94 THR A N 1
ATOM 748 C CA . THR A 1 94 ? 10.342 15.467 14.211 1.00 88.38 94 THR A CA 1
ATOM 749 C C . THR A 1 94 ? 11.400 14.431 13.806 1.00 88.38 94 THR A C 1
ATOM 751 O O . THR A 1 94 ? 12.014 13.803 14.661 1.00 88.38 94 THR A O 1
ATOM 754 N N . GLY A 1 95 ? 11.614 14.213 12.503 1.00 87.38 95 GLY A N 1
ATOM 755 C CA . GLY A 1 95 ? 12.575 13.234 11.972 1.00 87.38 95 GLY A CA 1
ATOM 756 C C . GLY A 1 95 ? 12.020 11.814 11.806 1.00 87.38 95 GLY A C 1
ATOM 757 O O . GLY A 1 95 ? 12.668 10.970 11.187 1.00 87.38 95 GLY A O 1
ATOM 758 N N . LYS A 1 96 ? 10.797 11.544 12.280 1.00 86.69 96 LYS A N 1
ATOM 759 C CA . LYS A 1 96 ? 10.142 10.238 12.096 1.00 86.69 96 LYS A CA 1
ATOM 760 C C . LYS A 1 96 ? 9.570 10.049 10.687 1.00 86.69 96 LYS A C 1
ATOM 762 O O . LYS A 1 96 ? 9.489 8.918 10.212 1.00 86.69 96 LYS A O 1
ATOM 767 N N . GLY A 1 97 ? 9.219 11.135 9.995 1.00 90.75 97 GLY A N 1
ATOM 768 C CA . GLY A 1 97 ? 8.621 11.119 8.657 1.00 90.75 97 GLY A CA 1
ATOM 769 C C . GLY A 1 97 ? 9.335 12.021 7.651 1.00 90.75 97 GLY A C 1
ATOM 770 O O . GLY A 1 97 ? 10.535 12.277 7.750 1.00 90.75 97 GLY A O 1
ATOM 771 N N . ARG A 1 98 ? 8.593 12.474 6.639 1.00 92.69 98 ARG A N 1
ATOM 772 C CA . ARG A 1 98 ? 9.101 13.290 5.531 1.00 92.69 98 ARG A CA 1
ATOM 773 C C . ARG A 1 98 ? 8.557 14.711 5.630 1.00 92.69 98 ARG A C 1
ATOM 775 O O . ARG A 1 98 ? 7.377 14.904 5.902 1.00 92.69 98 ARG A O 1
ATOM 782 N N . LYS A 1 99 ? 9.400 15.706 5.342 1.00 94.94 99 LYS A N 1
ATOM 783 C CA . LYS A 1 99 ? 9.036 17.135 5.429 1.00 94.94 99 LYS A CA 1
ATOM 784 C C . LYS A 1 99 ? 8.107 17.601 4.302 1.00 94.94 99 LYS A C 1
ATOM 786 O O . LYS A 1 99 ? 7.466 18.640 4.423 1.00 94.94 99 LYS A O 1
ATOM 791 N N . TYR A 1 100 ? 8.025 16.848 3.206 1.00 93.25 100 TYR A N 1
ATOM 792 C CA . TYR A 1 100 ? 7.184 17.188 2.062 1.00 93.25 100 TYR A CA 1
ATOM 793 C C . TYR A 1 100 ? 5.754 16.647 2.206 1.00 93.25 100 TYR A C 1
ATOM 795 O O . TYR A 1 100 ? 5.473 15.747 3.000 1.00 93.25 100 TYR A O 1
ATOM 803 N N . CYS A 1 101 ? 4.836 17.203 1.416 1.00 93.00 101 CYS A N 1
ATOM 804 C CA . CYS A 1 101 ? 3.472 16.701 1.275 1.00 93.00 101 CYS A CA 1
ATOM 805 C C . CYS A 1 101 ? 3.431 15.589 0.217 1.00 93.00 101 CYS A C 1
ATOM 807 O O . CYS A 1 101 ? 3.898 15.802 -0.898 1.00 93.00 101 CYS A O 1
ATOM 809 N N . SER A 1 102 ? 2.818 14.440 0.521 1.00 91.19 102 SER A N 1
ATOM 810 C CA . SER A 1 102 ? 2.643 13.348 -0.458 1.00 91.19 102 SER A CA 1
ATOM 811 C C . SER A 1 102 ? 1.615 13.659 -1.558 1.00 91.19 102 SER A C 1
ATOM 813 O O . SER A 1 102 ? 1.427 12.850 -2.458 1.00 91.19 102 SER A O 1
ATOM 815 N N . ARG A 1 103 ? 0.959 14.830 -1.500 1.00 87.50 103 ARG A N 1
ATOM 816 C CA . ARG A 1 103 ? -0.036 15.384 -2.444 1.00 87.50 103 ARG A CA 1
ATOM 817 C C . ARG A 1 103 ? -1.337 14.588 -2.604 1.00 87.50 103 ARG A C 1
ATOM 819 O O . ARG A 1 103 ? -2.395 15.197 -2.675 1.00 87.50 103 ARG A O 1
ATOM 826 N N . THR A 1 104 ? -1.279 13.264 -2.640 1.00 79.12 104 THR A N 1
ATOM 827 C CA . THR A 1 104 ? -2.396 12.373 -2.984 1.00 79.12 104 THR A CA 1
ATOM 828 C C . THR A 1 104 ? -3.193 11.885 -1.775 1.00 79.12 104 THR A C 1
ATOM 830 O O . THR A 1 104 ? -4.387 11.636 -1.905 1.00 79.12 104 THR A O 1
ATOM 833 N N . ILE A 1 105 ? -2.585 11.813 -0.582 1.00 71.38 105 ILE A N 1
ATOM 834 C CA . ILE A 1 105 ? -3.230 11.272 0.635 1.00 71.38 105 ILE A CA 1
ATOM 835 C C . ILE A 1 105 ? -4.576 11.953 0.935 1.00 71.38 105 ILE A C 1
ATOM 837 O O . ILE A 1 105 ? -5.546 11.277 1.262 1.00 71.38 105 ILE A O 1
ATOM 841 N N . SER A 1 106 ? -4.674 13.278 0.780 1.00 62.47 106 SER A N 1
ATOM 842 C CA . SER A 1 106 ? -5.918 14.015 1.046 1.00 62.47 106 SER A CA 1
ATOM 843 C C . SER A 1 106 ? -7.028 13.735 0.031 1.00 62.47 106 SER A C 1
ATOM 845 O O . SER A 1 106 ? -8.198 13.878 0.365 1.00 62.47 106 SER A O 1
ATOM 847 N N . THR A 1 107 ? -6.677 13.353 -1.198 1.00 60.22 107 THR A N 1
ATOM 848 C CA . THR A 1 107 ? -7.632 13.100 -2.290 1.00 60.22 107 THR A CA 1
ATOM 849 C C . THR A 1 107 ? -8.069 11.641 -2.386 1.00 60.22 107 THR A C 1
ATOM 851 O O . THR A 1 107 ? -9.143 11.369 -2.913 1.00 60.22 107 THR A O 1
ATOM 854 N N . SER A 1 108 ? -7.251 10.714 -1.880 1.00 60.50 108 SER A N 1
ATOM 855 C CA . SER A 1 108 ? -7.538 9.274 -1.885 1.00 60.50 108 SER A CA 1
ATOM 856 C C . SER A 1 108 ? -8.617 8.876 -0.874 1.00 60.50 108 SER A C 1
ATOM 858 O O . SER A 1 108 ? -9.179 7.797 -0.976 1.00 60.50 108 SER A O 1
ATOM 860 N N . ILE A 1 109 ? -8.974 9.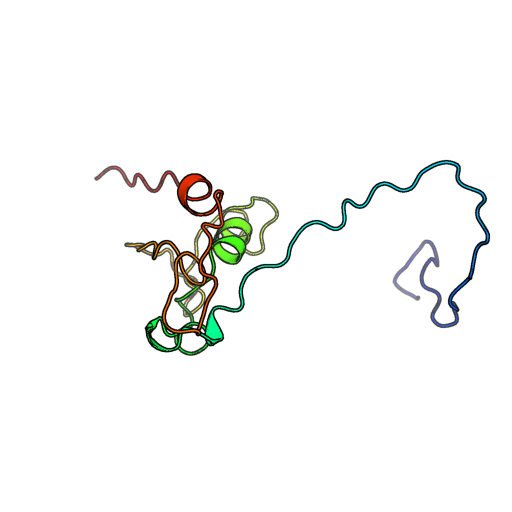746 0.076 1.00 60.38 109 ILE A N 1
ATOM 861 C CA . ILE A 1 109 ? -10.106 9.501 0.978 1.00 60.38 109 ILE A CA 1
ATOM 862 C C . ILE A 1 109 ? -11.400 9.893 0.258 1.00 60.38 109 ILE A C 1
ATOM 864 O O . ILE A 1 109 ? -11.967 10.964 0.466 1.00 60.38 109 ILE A O 1
ATOM 868 N N . ARG A 1 110 ? -11.861 9.010 -0.628 1.00 54.66 110 ARG A N 1
ATOM 869 C CA . ARG A 1 110 ? -13.221 9.019 -1.182 1.00 54.66 110 ARG A CA 1
ATOM 870 C C . ARG A 1 110 ? -13.919 7.731 -0.777 1.00 54.66 110 ARG A C 1
ATOM 872 O O . ARG A 1 110 ? -14.121 6.843 -1.592 1.00 54.66 110 ARG A O 1
ATOM 879 N N . ALA A 1 111 ? -14.293 7.630 0.490 1.00 52.44 111 ALA A N 1
ATOM 880 C CA . ALA A 1 111 ? -15.243 6.614 0.915 1.00 52.44 111 ALA A CA 1
ATOM 881 C C . ALA A 1 111 ? -16.607 7.297 1.108 1.00 52.44 111 ALA A C 1
ATOM 883 O O . ALA A 1 111 ? -16.723 8.142 2.000 1.00 52.44 111 ALA A O 1
ATOM 884 N N . PRO A 1 112 ? -17.639 6.986 0.302 1.00 49.53 112 PRO A N 1
ATOM 885 C CA . PRO A 1 112 ? -19.003 7.380 0.615 1.00 49.53 112 PRO A CA 1
ATOM 886 C C . PRO A 1 112 ? -19.483 6.494 1.767 1.00 49.53 112 PRO A C 1
ATOM 888 O O . PRO A 1 112 ? -20.171 5.502 1.560 1.00 49.53 112 PRO A O 1
ATOM 891 N N . ILE A 1 113 ? -19.087 6.815 2.998 1.00 55.09 113 ILE A N 1
ATOM 892 C CA . ILE A 1 113 ? -19.667 6.184 4.190 1.00 55.09 113 ILE A CA 1
ATOM 893 C C . ILE A 1 113 ? -20.831 7.057 4.648 1.00 55.09 113 ILE A C 1
ATOM 895 O O . ILE A 1 113 ? -20.842 7.607 5.743 1.00 55.09 113 ILE A O 1
ATOM 899 N N . THR A 1 114 ? -21.810 7.242 3.766 1.00 42.75 114 THR A N 1
ATOM 900 C CA . THR A 1 114 ? -23.131 7.713 4.171 1.00 42.75 114 THR A CA 1
ATOM 901 C C . THR A 1 114 ? -23.936 6.480 4.547 1.00 42.75 114 THR A C 1
ATOM 903 O O . THR A 1 114 ? -24.566 5.861 3.689 1.00 42.75 114 THR A O 1
ATOM 906 N N . LYS A 1 115 ? -23.928 6.106 5.829 1.00 44.28 115 LYS A N 1
ATOM 907 C CA . LYS A 1 115 ? -25.137 5.499 6.382 1.00 44.28 115 LYS A CA 1
ATOM 908 C C . LYS A 1 115 ? -26.129 6.646 6.533 1.00 44.28 115 LYS A C 1
ATOM 910 O O . LYS A 1 115 ? -25.887 7.570 7.305 1.00 44.28 115 LYS A O 1
ATOM 915 N N . ASN A 1 116 ? -27.176 6.627 5.708 1.00 34.22 116 ASN A N 1
ATOM 916 C CA . ASN A 1 116 ? -28.397 7.354 6.038 1.00 34.22 116 ASN A CA 1
ATOM 917 C C . ASN A 1 116 ? -28.846 6.901 7.443 1.00 34.22 116 ASN A C 1
ATOM 919 O O . ASN A 1 116 ? -28.627 5.727 7.763 1.00 34.22 116 ASN A O 1
ATOM 923 N N . PRO A 1 117 ? -29.400 7.811 8.263 1.00 40.19 117 PRO A N 1
ATOM 924 C CA . PRO A 1 117 ? -29.932 7.471 9.580 1.00 40.19 117 PRO A CA 1
ATOM 925 C C . PRO A 1 117 ? -31.008 6.381 9.511 1.00 40.19 117 PRO A C 1
ATOM 927 O O . PRO A 1 117 ? -31.701 6.291 8.469 1.00 40.19 117 PRO A O 1
#

Radius of gyration: 20.8 Å; chains: 1; bounding box: 51×50×46 Å

Organism: NCBI:txid412755

Foldseek 3Di:
DVPDPVPPDDPPDDDDDDDDDDPDDDDDVDDDDDDLVLVVVQCVVNAQQRDDLVLVVLCCDCVHPPNRQDARRVPRHHDPDDDDDPQRQECDDPPSHYVHDPVCRVVSPPDPPDPDD

pLDDT: mean 88.83, std 13.68, range [34.22, 98.06]